Protein AF-A0A9N9WHM7-F1 (afdb_monomer_lite)

Organism: NCBI:txid40085

Sequence (102 aa):
MEDGVTCASTSPVKASLLFTNRYYIRRVGLDGGATEVLAHNMSNAVALDMDYARGCLYWSDVTRLASTIRRACRLPPAPAPVSATAPLTPAPYQVSEYKLLI

Foldseek 3Di:
DPPPDDDDDPDLFFDWDWDDPQFFIWIGGPVRDDIDTQDGGANGWDDKDDPLVQQKIWTWRDDPVDIFIFMFHPTDGRDGDDPDDDDDDDDDGDGDGDGPDD

Secondary structure (DSSP, 8-state):
--S---PPP--SSPPEEEEEEEEEEEEEETT--PPEEEEEEEEEEEEEEEETTTTEEEEEEE-SS-EEEEEEE-PPPPPPP--S------PPP--B------

Radius of gyration: 16.35 Å; chains: 1; bounding box: 33×45×44 Å

InterPro domains:
  IPR011042 Six-bladed beta-propeller, TolB-like [G3DSA:2.120.10.30] (14-82)
  IPR051221 Low-density lipoprotein receptor-related [PTHR22722] (1-73)

pLDDT: mean 79.45, std 19.05, range [38.53, 97.19]

Structure (mmCIF, N/CA/C/O backbone):
data_AF-A0A9N9WHM7-F1
#
_entry.id   AF-A0A9N9WHM7-F1
#
loop_
_atom_site.group_PDB
_atom_site.id
_atom_site.type_symbol
_atom_site.label_atom_id
_atom_site.label_alt_id
_atom_site.label_comp_id
_atom_site.label_asym_id
_atom_site.label_entity_id
_atom_site.label_seq_id
_atom_site.pdbx_PDB_ins_code
_atom_site.Cartn_x
_atom_site.Cartn_y
_atom_site.Cartn_z
_atom_site.occupancy
_atom_site.B_iso_or_equiv
_atom_site.auth_seq_id
_atom_site.auth_comp_id
_atom_site.auth_asym_id
_atom_site.auth_atom_id
_atom_site.pdbx_PDB_model_num
ATOM 1 N N . MET A 1 1 ? -11.793 24.532 11.369 1.00 46.66 1 MET A N 1
ATOM 2 C CA . MET A 1 1 ? -11.826 23.454 12.384 1.00 46.66 1 MET A CA 1
ATOM 3 C C . MET A 1 1 ? -11.357 24.131 13.658 1.00 46.66 1 MET A C 1
ATOM 5 O O . MET A 1 1 ? -10.159 24.304 13.814 1.00 46.66 1 MET A O 1
ATOM 9 N N . GLU A 1 2 ? -12.284 24.667 14.455 1.00 69.06 2 GLU A N 1
ATOM 10 C CA . GLU A 1 2 ? -11.988 25.670 15.505 1.00 69.06 2 GLU A CA 1
ATOM 11 C C . GLU A 1 2 ? -12.572 25.306 16.881 1.00 69.06 2 GLU A C 1
ATOM 13 O O . GLU A 1 2 ? -12.316 25.973 17.874 1.00 69.06 2 GLU A O 1
ATOM 18 N N . ASP A 1 3 ? -13.300 24.199 16.950 1.00 78.62 3 ASP A N 1
ATOM 19 C CA . ASP A 1 3 ? -14.144 23.779 18.064 1.00 78.62 3 ASP A CA 1
ATOM 20 C C . ASP A 1 3 ? -13.600 22.521 18.778 1.00 78.62 3 ASP A C 1
ATOM 22 O O . ASP A 1 3 ? -14.189 22.031 19.737 1.00 78.62 3 ASP A O 1
ATOM 26 N N . GLY A 1 4 ? -12.431 22.013 18.360 1.00 77.12 4 GLY A N 1
ATOM 27 C CA . GLY A 1 4 ? -11.659 20.989 19.087 1.00 77.12 4 GLY A CA 1
ATOM 28 C C . GLY A 1 4 ? -12.280 19.586 19.148 1.00 77.12 4 GLY A C 1
ATOM 29 O O . GLY A 1 4 ? -11.682 18.680 19.727 1.00 77.12 4 GLY A O 1
ATOM 30 N N . VAL A 1 5 ? -13.448 19.375 18.542 1.00 81.56 5 VAL A N 1
ATOM 31 C CA . VAL A 1 5 ? -14.116 18.071 18.488 1.00 81.56 5 VAL A CA 1
ATOM 32 C C . VAL A 1 5 ? -13.490 17.204 17.394 1.00 81.56 5 VAL A C 1
ATOM 34 O O . VAL A 1 5 ? -13.399 17.609 16.234 1.00 81.56 5 VAL A O 1
ATOM 37 N N . THR A 1 6 ? -13.084 15.985 17.753 1.00 80.06 6 THR A N 1
ATOM 38 C CA . THR A 1 6 ? -12.625 14.962 16.806 1.00 80.06 6 THR A CA 1
ATOM 39 C C . THR A 1 6 ? -13.562 13.755 16.836 1.00 80.06 6 THR A C 1
ATOM 41 O O . THR A 1 6 ? -13.903 13.230 17.894 1.00 80.06 6 THR A O 1
ATOM 44 N N . CYS A 1 7 ? -14.004 13.307 15.660 1.00 84.12 7 CYS A N 1
ATOM 45 C CA . CYS A 1 7 ? -14.776 12.073 15.523 1.00 84.12 7 CYS A CA 1
ATOM 46 C C . CYS A 1 7 ? -13.826 10.875 15.425 1.00 84.12 7 CYS A C 1
ATOM 48 O O . CYS A 1 7 ? -12.895 10.883 14.618 1.00 84.12 7 CYS A O 1
ATOM 50 N N . ALA A 1 8 ? -14.091 9.826 16.203 1.00 82.81 8 ALA A N 1
ATOM 51 C CA . ALA A 1 8 ? -13.386 8.552 16.103 1.00 82.81 8 ALA A CA 1
ATOM 52 C C . ALA A 1 8 ? -14.209 7.535 15.299 1.00 82.81 8 ALA A C 1
ATOM 54 O O . ALA A 1 8 ? -15.438 7.516 15.366 1.00 82.81 8 ALA A O 1
ATOM 55 N N . SER A 1 9 ? -13.528 6.668 14.547 1.00 82.81 9 SER A N 1
ATOM 56 C CA . SER A 1 9 ? -14.181 5.555 13.849 1.00 82.81 9 SER A CA 1
ATOM 57 C C . SER A 1 9 ? -14.750 4.545 14.849 1.00 82.81 9 SER A C 1
ATOM 59 O O . SER A 1 9 ? -14.070 4.166 15.801 1.00 82.81 9 SER A O 1
ATOM 61 N N . THR A 1 10 ? -15.973 4.071 14.603 1.00 86.25 10 THR A N 1
ATOM 62 C CA . THR A 1 10 ? -16.619 2.986 15.365 1.00 86.25 10 THR A CA 1
ATOM 63 C C . THR A 1 10 ? -16.251 1.594 14.851 1.00 86.25 10 THR A C 1
ATOM 65 O O . THR A 1 10 ? -16.684 0.591 15.418 1.00 86.25 10 THR A O 1
ATOM 68 N N . SER A 1 11 ? -15.464 1.510 13.771 1.00 82.69 11 SER A N 1
ATOM 69 C CA . SER A 1 11 ? -15.034 0.234 13.203 1.00 82.69 11 SER A CA 1
ATOM 70 C C . SER A 1 11 ? -14.193 -0.551 14.214 1.00 82.69 11 SER A C 1
ATOM 72 O O . SER A 1 11 ? -13.285 0.020 14.826 1.00 82.69 11 SER A O 1
ATOM 74 N N . PRO A 1 12 ? -14.413 -1.872 14.355 1.00 80.25 12 PRO A N 1
ATOM 75 C CA . PRO A 1 12 ? -13.533 -2.708 15.158 1.00 80.25 12 PRO A CA 1
ATOM 76 C C . PRO A 1 12 ? -12.134 -2.813 14.538 1.00 80.25 12 PRO A C 1
ATOM 78 O O . PRO A 1 12 ? -11.199 -3.194 15.225 1.00 80.25 12 PRO A O 1
ATOM 81 N N . VAL A 1 13 ? -11.945 -2.479 13.260 1.00 82.94 13 VAL A N 1
ATOM 82 C CA . VAL A 1 13 ? -10.632 -2.542 12.609 1.00 82.94 13 VAL A CA 1
ATOM 83 C C . VAL A 1 13 ? -9.786 -1.336 13.011 1.00 82.94 13 VAL A C 1
ATOM 85 O O . VAL A 1 13 ? -10.192 -0.189 12.821 1.00 82.94 13 VAL A O 1
ATOM 88 N N . LYS A 1 14 ? -8.569 -1.584 13.511 1.00 83.50 14 LYS A N 1
ATOM 89 C CA . LYS A 1 14 ? -7.615 -0.513 13.813 1.00 83.50 14 LYS A CA 1
ATOM 90 C C . LYS A 1 14 ? -7.061 0.095 12.527 1.00 83.50 14 LYS A C 1
ATOM 92 O O . LYS A 1 14 ? -6.595 -0.612 11.634 1.00 83.50 14 LYS A O 1
ATOM 97 N N . ALA A 1 15 ? -7.086 1.424 12.461 1.00 87.62 15 ALA A N 1
ATOM 98 C CA . ALA A 1 15 ? -6.399 2.158 11.410 1.00 87.62 15 ALA A CA 1
ATOM 99 C C . ALA A 1 15 ? -4.887 1.898 11.494 1.00 87.62 15 ALA A C 1
ATOM 101 O O . ALA A 1 15 ? -4.316 1.763 12.579 1.00 87.62 15 ALA A O 1
ATOM 102 N N . SER A 1 16 ? -4.247 1.817 10.332 1.00 90.69 16 SER A N 1
ATOM 103 C CA . SER A 1 16 ? -2.811 1.586 10.208 1.00 90.69 16 SER A CA 1
ATOM 104 C C . SER A 1 16 ? -2.256 2.411 9.056 1.00 90.69 16 SER A C 1
ATOM 106 O O . SER A 1 16 ? -2.978 2.723 8.108 1.00 90.69 16 SER A O 1
ATOM 108 N N . LEU A 1 17 ? -0.981 2.769 9.150 1.00 92.88 17 LEU A N 1
ATOM 109 C CA . LEU A 1 17 ? -0.260 3.465 8.099 1.00 92.88 17 LEU A CA 1
ATOM 110 C C . LEU A 1 17 ? 0.497 2.444 7.251 1.00 92.88 17 LEU A C 1
ATOM 112 O O . LEU A 1 17 ? 1.272 1.637 7.772 1.00 92.88 17 LEU A O 1
ATOM 116 N N . LEU A 1 18 ? 0.278 2.503 5.940 1.00 94.31 18 LEU A N 1
ATOM 117 C CA . LEU A 1 18 ? 1.052 1.768 4.949 1.00 94.31 18 LEU A CA 1
ATOM 118 C C . LEU A 1 18 ? 2.073 2.706 4.325 1.00 94.31 18 LEU A C 1
ATOM 120 O O . LEU A 1 18 ? 1.728 3.815 3.922 1.00 94.31 18 LEU A O 1
ATOM 124 N N . PHE A 1 19 ? 3.321 2.264 4.229 1.00 95.25 19 PHE A N 1
ATOM 125 C CA . PHE A 1 19 ? 4.372 3.076 3.632 1.00 95.25 19 PHE A CA 1
ATOM 126 C C . PHE A 1 19 ? 5.415 2.229 2.908 1.00 95.25 19 PHE A C 1
ATOM 128 O O . PHE A 1 19 ? 5.720 1.096 3.292 1.00 95.25 19 PHE A O 1
ATOM 135 N N . THR A 1 20 ? 5.984 2.807 1.855 1.00 96.56 20 THR A N 1
ATOM 136 C CA . THR A 1 20 ? 7.161 2.284 1.161 1.00 96.56 20 THR A CA 1
ATOM 137 C C . THR A 1 20 ? 8.437 2.750 1.860 1.00 96.56 20 THR A C 1
ATOM 139 O O . THR A 1 20 ? 8.566 3.918 2.216 1.00 96.56 20 THR A O 1
ATOM 142 N N . ASN A 1 21 ? 9.427 1.871 1.975 1.00 93.88 21 ASN A N 1
ATOM 143 C CA . ASN A 1 21 ? 10.806 2.216 2.317 1.00 93.88 21 ASN A CA 1
ATOM 144 C C . ASN A 1 21 ? 11.747 1.643 1.252 1.00 93.88 21 ASN A C 1
ATOM 146 O O . ASN A 1 21 ? 12.505 0.713 1.533 1.00 93.88 21 ASN A O 1
ATOM 150 N N . ARG A 1 22 ? 11.617 2.155 0.017 1.00 94.69 22 ARG A N 1
ATOM 151 C CA . ARG A 1 22 ? 12.355 1.788 -1.207 1.00 94.69 22 ARG A CA 1
ATOM 152 C C . ARG A 1 22 ? 12.287 0.306 -1.603 1.00 94.69 22 ARG A C 1
ATOM 154 O O . ARG A 1 22 ? 11.763 -0.020 -2.659 1.00 94.69 22 ARG A O 1
ATOM 161 N N . TYR A 1 23 ? 12.796 -0.580 -0.761 1.00 96.00 23 TYR A N 1
ATOM 162 C CA . TYR A 1 23 ? 12.878 -2.026 -0.966 1.00 96.00 23 TYR A CA 1
ATOM 163 C C . TYR A 1 23 ? 11.738 -2.800 -0.287 1.00 96.00 23 TYR A C 1
ATOM 165 O O . TYR A 1 23 ? 11.533 -3.976 -0.587 1.00 96.00 23 TYR A O 1
ATOM 173 N N . TYR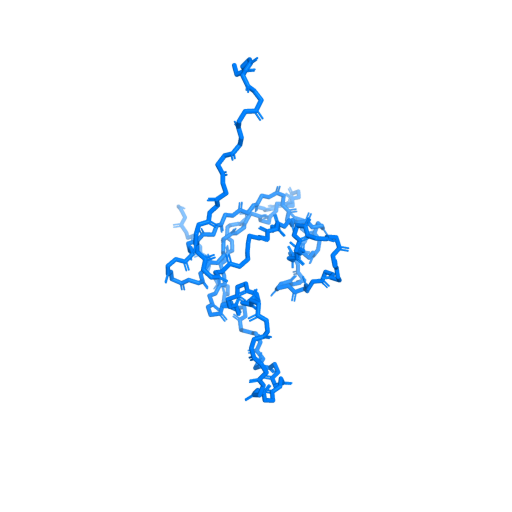 A 1 24 ? 10.998 -2.150 0.620 1.00 95.50 24 TYR A N 1
ATOM 174 C CA . TYR A 1 24 ? 9.948 -2.765 1.438 1.00 95.50 24 TYR A CA 1
ATOM 175 C C . TYR A 1 24 ? 8.653 -1.958 1.416 1.00 95.50 24 TYR A C 1
ATOM 177 O O . TYR A 1 24 ? 8.687 -0.734 1.307 1.00 95.50 24 TYR A O 1
ATOM 185 N N . ILE A 1 25 ? 7.524 -2.639 1.601 1.00 95.44 25 ILE A N 1
ATOM 186 C CA . ILE A 1 25 ? 6.254 -2.030 1.995 1.00 95.44 25 ILE A CA 1
ATOM 187 C C . ILE A 1 25 ? 5.918 -2.548 3.381 1.00 95.44 25 ILE A C 1
ATOM 189 O O . ILE A 1 25 ? 5.939 -3.757 3.630 1.00 95.44 25 ILE A O 1
ATOM 193 N N . ARG A 1 26 ? 5.642 -1.618 4.289 1.00 93.88 26 ARG A N 1
ATOM 194 C CA . ARG A 1 26 ? 5.425 -1.894 5.703 1.00 93.88 26 ARG A CA 1
ATOM 195 C C . ARG A 1 26 ? 4.094 -1.334 6.162 1.00 93.88 26 ARG A C 1
ATOM 197 O O . ARG A 1 26 ? 3.582 -0.370 5.595 1.00 93.88 26 ARG A O 1
ATOM 204 N N . ARG A 1 27 ? 3.577 -1.945 7.220 1.00 92.31 27 ARG A N 1
ATOM 205 C CA . ARG A 1 27 ? 2.401 -1.515 7.961 1.00 92.31 27 ARG A CA 1
ATOM 206 C C . ARG A 1 27 ? 2.791 -1.175 9.389 1.00 92.31 27 ARG A C 1
ATOM 208 O O . ARG A 1 27 ? 3.566 -1.905 10.000 1.00 92.31 27 ARG A O 1
ATOM 215 N N . VAL A 1 28 ? 2.242 -0.096 9.929 1.00 92.50 28 VAL A N 1
ATOM 216 C CA . VAL A 1 28 ? 2.401 0.278 11.339 1.00 92.50 28 VAL A CA 1
ATOM 217 C C . VAL A 1 28 ? 1.063 0.711 11.925 1.00 92.50 28 VAL A C 1
ATOM 219 O O . VAL A 1 28 ? 0.268 1.364 11.247 1.00 92.50 28 VAL A O 1
ATOM 222 N N . GLY A 1 29 ? 0.788 0.314 13.166 1.00 89.94 29 GLY A N 1
ATOM 223 C CA . GLY A 1 29 ? -0.368 0.808 13.911 1.00 89.94 29 GLY A CA 1
ATOM 224 C C . GLY A 1 29 ? -0.211 2.289 14.262 1.00 89.94 29 GLY A C 1
ATOM 225 O O . GLY A 1 29 ? 0.901 2.793 14.405 1.00 89.94 29 GLY A O 1
ATOM 226 N N . LEU A 1 30 ? -1.325 3.008 14.406 1.00 88.69 30 LEU A N 1
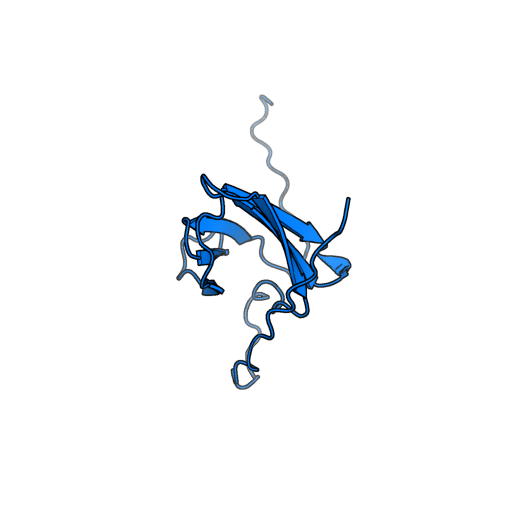ATOM 227 C CA . LEU A 1 30 ? -1.290 4.419 14.830 1.00 88.69 30 LEU A CA 1
ATOM 228 C C . LEU A 1 30 ? -0.952 4.599 16.322 1.00 88.69 30 LEU A C 1
ATOM 230 O O . LEU A 1 30 ? -0.773 5.719 16.783 1.00 88.69 30 LEU A O 1
ATOM 234 N N . ASP A 1 31 ? -0.857 3.500 17.066 1.00 84.75 31 ASP A N 1
ATOM 235 C CA . ASP A 1 31 ? -0.420 3.428 18.461 1.00 84.75 31 ASP A CA 1
ATOM 236 C C . ASP A 1 31 ? 1.112 3.432 18.621 1.00 84.75 31 ASP A C 1
ATOM 238 O O . ASP A 1 31 ? 1.612 3.387 19.742 1.00 84.75 31 ASP A O 1
ATOM 242 N N . GLY A 1 32 ? 1.865 3.490 17.515 1.00 75.81 32 GLY A N 1
ATOM 243 C CA . GLY A 1 32 ? 3.329 3.473 17.536 1.00 75.81 32 GLY A CA 1
ATOM 244 C C . GLY A 1 32 ? 3.926 2.085 17.786 1.00 75.81 32 GLY A C 1
ATOM 245 O O . GLY A 1 32 ? 5.101 1.981 18.137 1.00 75.81 32 GLY A O 1
ATOM 246 N N . GLY A 1 33 ? 3.129 1.023 17.619 1.00 77.75 33 GLY A N 1
ATOM 247 C CA . GLY A 1 33 ? 3.565 -0.360 17.783 1.00 77.75 33 GLY A CA 1
ATOM 248 C C . GLY A 1 33 ? 4.573 -0.845 16.731 1.00 77.75 33 GLY A C 1
ATOM 249 O O . GLY A 1 33 ? 5.011 -0.119 15.835 1.00 77.75 33 GLY A O 1
ATOM 250 N N . ALA A 1 34 ? 4.944 -2.125 16.836 1.00 80.50 34 ALA A N 1
ATOM 251 C CA . ALA A 1 34 ? 5.888 -2.755 15.918 1.00 80.50 34 ALA A CA 1
ATOM 252 C C . ALA A 1 34 ? 5.389 -2.711 14.463 1.00 80.50 34 ALA A C 1
ATOM 254 O O . ALA A 1 34 ? 4.205 -2.885 14.176 1.00 80.50 34 ALA A O 1
ATOM 255 N N . THR A 1 35 ? 6.321 -2.501 13.532 1.00 86.12 35 THR A N 1
ATOM 256 C CA . THR A 1 35 ? 6.005 -2.472 12.099 1.00 86.12 35 THR A CA 1
ATOM 257 C C . THR A 1 35 ? 6.048 -3.874 11.496 1.00 86.12 35 THR A C 1
ATOM 259 O O . THR A 1 35 ? 6.986 -4.637 11.722 1.00 86.12 35 THR A O 1
ATOM 262 N N . GLU A 1 36 ? 5.062 -4.188 10.670 1.00 89.81 36 GLU A N 1
ATOM 263 C CA . GLU A 1 36 ? 4.954 -5.433 9.918 1.00 89.81 36 GLU A CA 1
ATOM 264 C C . GLU A 1 36 ? 5.450 -5.224 8.482 1.00 89.81 36 GLU A C 1
ATOM 266 O O . GLU A 1 36 ? 5.198 -4.181 7.875 1.00 89.81 36 GLU A O 1
ATOM 271 N N . VAL A 1 37 ? 6.160 -6.202 7.919 1.00 91.12 37 VAL A N 1
ATOM 272 C CA . VAL A 1 37 ? 6.589 -6.178 6.513 1.00 91.12 37 VAL A CA 1
ATOM 273 C C . VAL A 1 37 ? 5.546 -6.912 5.676 1.00 91.12 37 VAL A C 1
ATOM 275 O O . VAL A 1 37 ? 5.356 -8.110 5.848 1.00 91.12 37 VAL A O 1
ATOM 278 N N . LEU A 1 38 ? 4.892 -6.197 4.760 1.00 91.94 38 LEU A N 1
ATOM 279 C CA . LEU A 1 38 ? 3.863 -6.759 3.881 1.00 91.94 38 LEU A CA 1
ATOM 280 C C . LEU A 1 38 ? 4.437 -7.251 2.552 1.00 91.94 38 LEU A C 1
ATOM 282 O O . LEU A 1 38 ? 3.998 -8.264 2.022 1.00 91.94 38 LEU A O 1
ATOM 286 N N . ALA A 1 39 ? 5.415 -6.532 2.002 1.00 91.81 39 ALA A N 1
ATOM 287 C CA . ALA A 1 39 ? 6.099 -6.896 0.767 1.00 91.81 39 ALA A CA 1
ATOM 288 C C . ALA A 1 39 ? 7.562 -6.443 0.809 1.00 91.81 39 ALA A C 1
ATOM 290 O O . ALA A 1 39 ? 7.916 -5.500 1.522 1.00 91.81 39 ALA A O 1
ATOM 291 N N . HIS A 1 40 ? 8.407 -7.115 0.036 1.00 93.31 40 HIS A N 1
ATOM 292 C CA . HIS A 1 40 ? 9.842 -6.859 -0.047 1.00 93.31 40 HIS A CA 1
ATOM 293 C C . HIS A 1 40 ? 10.356 -7.125 -1.467 1.00 93.31 40 HIS A C 1
ATOM 295 O O . HIS A 1 40 ? 9.608 -7.605 -2.319 1.00 93.31 40 HIS A O 1
ATOM 301 N N . ASN A 1 41 ? 11.647 -6.858 -1.685 1.00 92.81 41 ASN A N 1
ATOM 302 C CA . ASN A 1 41 ? 12.353 -7.091 -2.948 1.00 92.81 41 ASN A CA 1
ATOM 303 C C . ASN A 1 41 ? 11.901 -6.182 -4.107 1.00 92.81 41 ASN A C 1
ATOM 305 O O . ASN A 1 41 ? 11.894 -6.581 -5.269 1.00 92.81 41 ASN A O 1
ATOM 309 N N . MET A 1 42 ? 11.517 -4.948 -3.7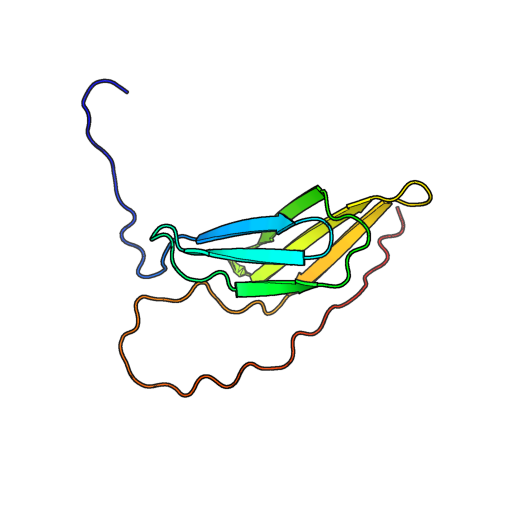89 1.00 94.56 42 MET A N 1
ATOM 310 C CA . MET A 1 42 ? 11.320 -3.902 -4.795 1.00 94.56 42 MET A CA 1
ATOM 311 C C . MET A 1 42 ? 12.654 -3.249 -5.131 1.00 94.56 42 MET A C 1
ATOM 313 O O . MET A 1 42 ? 13.523 -3.171 -4.269 1.00 94.56 42 MET A O 1
ATOM 317 N N . SER A 1 43 ? 12.819 -2.739 -6.349 1.00 95.56 43 SER A N 1
ATOM 318 C CA . SER A 1 43 ? 14.051 -2.026 -6.718 1.00 95.56 43 SER A CA 1
ATOM 319 C C . SER A 1 43 ? 14.059 -0.608 -6.144 1.00 95.56 43 SER A C 1
ATOM 321 O O . SER A 1 43 ? 15.051 -0.151 -5.564 1.00 95.56 43 SER A O 1
ATOM 323 N N . ASN A 1 44 ? 12.944 0.099 -6.315 1.00 96.31 44 ASN A N 1
ATOM 324 C CA . ASN A 1 44 ? 12.711 1.435 -5.795 1.00 96.31 44 ASN A CA 1
ATOM 325 C C . ASN A 1 44 ? 11.208 1.767 -5.818 1.00 96.31 44 ASN A C 1
ATOM 327 O O . ASN A 1 44 ? 10.709 2.432 -6.728 1.00 96.31 44 ASN A O 1
ATOM 331 N N . ALA A 1 45 ? 10.490 1.292 -4.800 1.00 96.81 45 ALA A N 1
ATOM 332 C CA . ALA A 1 45 ? 9.086 1.611 -4.594 1.00 96.81 45 ALA A CA 1
ATOM 333 C C . ALA A 1 45 ? 8.913 3.049 -4.084 1.00 96.81 45 ALA A C 1
ATOM 335 O O . ALA A 1 45 ? 9.504 3.410 -3.061 1.00 96.81 45 ALA A O 1
ATOM 336 N N . VAL A 1 46 ? 8.098 3.846 -4.782 1.00 96.44 46 VAL A N 1
ATOM 337 C CA . VAL A 1 46 ? 7.932 5.290 -4.501 1.00 96.44 46 VAL A CA 1
ATOM 338 C C . VAL A 1 46 ? 6.495 5.713 -4.193 1.00 96.44 46 VAL A C 1
ATOM 340 O O . VAL A 1 46 ? 6.298 6.737 -3.548 1.00 96.44 46 VAL A O 1
ATOM 343 N N . ALA A 1 47 ? 5.495 4.943 -4.626 1.00 96.31 47 ALA A N 1
ATOM 344 C CA . ALA A 1 47 ? 4.089 5.180 -4.308 1.00 96.31 47 ALA A CA 1
ATOM 345 C C . ALA A 1 47 ? 3.345 3.851 -4.132 1.00 96.31 47 ALA A C 1
ATOM 347 O O . ALA A 1 47 ? 3.721 2.844 -4.740 1.00 96.31 47 ALA A O 1
ATOM 348 N N . LEU A 1 48 ? 2.287 3.854 -3.318 1.00 97.00 48 LEU A N 1
ATOM 349 C CA . LEU A 1 48 ? 1.394 2.713 -3.115 1.00 97.00 48 LEU A CA 1
ATOM 350 C C . LEU A 1 48 ? -0.062 3.159 -2.948 1.00 97.00 48 LEU A C 1
ATOM 352 O O . LEU A 1 48 ? -0.311 4.296 -2.554 1.00 97.00 48 LEU A O 1
ATOM 356 N N . ASP A 1 49 ? -0.996 2.251 -3.223 1.00 96.62 49 ASP A N 1
ATOM 357 C CA . ASP A 1 49 ? -2.422 2.386 -2.905 1.00 96.62 49 ASP A CA 1
ATOM 358 C C . ASP A 1 49 ? -3.045 1.005 -2.618 1.00 96.62 49 ASP A C 1
ATOM 360 O O . ASP A 1 49 ? -2.510 -0.030 -3.038 1.00 96.62 49 ASP A O 1
ATOM 364 N N . MET A 1 50 ? -4.160 0.965 -1.885 1.00 92.44 50 MET A N 1
ATOM 365 C CA . MET A 1 50 ? -4.794 -0.268 -1.419 1.00 92.44 50 MET A CA 1
ATOM 366 C C . MET A 1 50 ? -6.296 -0.319 -1.714 1.00 92.44 50 MET A C 1
ATOM 368 O O . MET A 1 50 ? -7.084 0.492 -1.240 1.00 92.44 50 MET A O 1
ATOM 372 N N . ASP A 1 51 ? -6.712 -1.394 -2.380 1.00 93.56 51 ASP A N 1
ATOM 373 C CA . ASP A 1 51 ? -8.103 -1.840 -2.412 1.00 93.56 51 ASP A CA 1
ATOM 374 C C . ASP A 1 51 ? -8.373 -2.654 -1.137 1.00 93.56 51 ASP A C 1
ATOM 376 O O . ASP A 1 51 ? -8.058 -3.848 -1.057 1.00 93.56 51 ASP A O 1
ATOM 380 N N . TYR A 1 52 ? -8.902 -1.981 -0.109 1.00 86.56 52 TYR A N 1
ATOM 381 C CA . TYR A 1 52 ? -9.148 -2.577 1.207 1.00 86.56 52 TYR A CA 1
ATOM 382 C C . TYR A 1 52 ?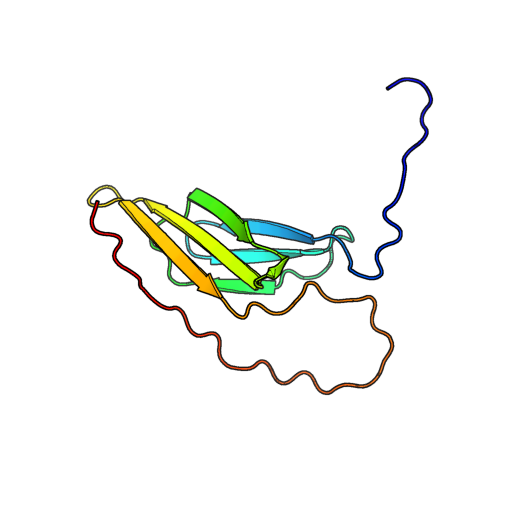 -10.169 -3.721 1.148 1.00 86.56 52 TYR A C 1
ATOM 384 O O . TYR A 1 52 ? -9.940 -4.776 1.736 1.00 86.56 52 TYR A O 1
ATOM 392 N N . ALA A 1 53 ? -11.256 -3.548 0.389 1.00 86.94 53 ALA A N 1
ATOM 393 C CA . ALA A 1 53 ? -12.315 -4.548 0.265 1.00 86.94 53 ALA A CA 1
ATOM 394 C C . ALA A 1 53 ? -11.812 -5.850 -0.375 1.00 86.94 53 ALA A C 1
ATOM 396 O O . ALA A 1 53 ? -12.237 -6.937 0.016 1.00 86.94 53 ALA A O 1
ATOM 397 N N . ARG A 1 54 ? -10.887 -5.755 -1.339 1.00 88.44 54 ARG A N 1
ATOM 398 C CA . ARG A 1 54 ? -10.280 -6.929 -1.989 1.00 88.44 54 ARG A CA 1
ATOM 399 C C . ARG A 1 54 ? -8.969 -7.388 -1.348 1.00 88.44 54 ARG A C 1
ATOM 401 O O . ARG A 1 54 ? -8.409 -8.395 -1.783 1.00 88.44 54 ARG A O 1
ATOM 408 N N . GLY A 1 55 ? -8.460 -6.662 -0.352 1.00 89.62 55 GLY A N 1
ATOM 409 C CA . GLY A 1 55 ? -7.176 -6.949 0.289 1.00 89.62 55 GLY A CA 1
ATOM 410 C C . GLY A 1 55 ? -6.008 -6.943 -0.701 1.00 89.62 55 GLY A C 1
ATOM 411 O O . GLY A 1 55 ? -5.155 -7.835 -0.648 1.00 89.62 55 GLY A O 1
ATOM 412 N N . CYS A 1 56 ? -6.003 -5.986 -1.635 1.00 93.50 56 CYS A N 1
ATOM 413 C CA . CYS A 1 56 ? -5.000 -5.866 -2.693 1.00 93.50 56 CYS A CA 1
ATOM 414 C C . CYS A 1 56 ? -4.228 -4.554 -2.591 1.00 93.50 56 CYS A C 1
ATOM 416 O O . CYS A 1 56 ? -4.820 -3.485 -2.505 1.00 93.50 56 CYS A O 1
ATOM 418 N N . LEU A 1 57 ? -2.909 -4.646 -2.680 1.00 94.94 57 LEU A N 1
ATOM 419 C CA . LEU A 1 57 ? -1.976 -3.532 -2.679 1.00 94.94 57 LEU A CA 1
ATOM 420 C C . LEU A 1 57 ? -1.344 -3.388 -4.055 1.00 94.94 57 LEU A C 1
ATOM 422 O O . LEU A 1 57 ? -0.943 -4.377 -4.675 1.00 94.94 57 LEU A O 1
ATOM 426 N N . TYR A 1 58 ? -1.231 -2.147 -4.496 1.00 96.25 58 TYR A N 1
ATOM 427 C CA . TYR A 1 58 ? -0.623 -1.751 -5.753 1.00 96.25 58 TYR A CA 1
ATOM 428 C C . TYR A 1 58 ? 0.508 -0.783 -5.444 1.00 96.25 58 TYR A C 1
ATOM 430 O O . TYR A 1 58 ? 0.378 0.048 -4.547 1.00 96.25 58 TYR A O 1
ATOM 438 N N . TRP A 1 59 ? 1.621 -0.887 -6.160 1.00 97.19 59 TRP A N 1
ATOM 439 C CA . TRP A 1 59 ? 2.737 0.037 -5.980 1.00 97.19 59 TRP A CA 1
ATOM 440 C C . TRP A 1 59 ? 3.481 0.284 -7.283 1.00 97.19 59 TRP A C 1
ATOM 442 O O . TRP A 1 59 ? 3.510 -0.572 -8.168 1.00 97.19 59 TRP A O 1
ATOM 452 N N . SER A 1 60 ? 4.103 1.455 -7.388 1.00 96.94 60 SER A N 1
ATOM 453 C CA . SER A 1 60 ? 5.023 1.773 -8.475 1.00 96.94 60 SER A CA 1
ATOM 454 C C . SER A 1 60 ? 6.449 1.413 -8.074 1.00 96.94 60 SER A C 1
ATOM 456 O O . SER A 1 60 ? 6.914 1.800 -7.004 1.00 96.94 60 SER A O 1
ATOM 458 N N . ASP A 1 61 ? 7.145 0.675 -8.933 1.00 96.19 61 ASP A N 1
ATOM 459 C CA . ASP A 1 61 ? 8.572 0.375 -8.815 1.00 96.19 61 ASP A CA 1
ATOM 460 C C . ASP A 1 61 ? 9.311 1.065 -9.969 1.00 96.19 61 ASP A C 1
ATOM 462 O O . ASP A 1 61 ? 9.100 0.729 -11.140 1.00 96.19 61 ASP A O 1
ATOM 466 N N . VAL A 1 62 ? 10.108 2.085 -9.637 1.00 95.44 62 VAL A N 1
ATOM 467 C CA . VAL A 1 62 ? 10.662 3.055 -10.593 1.00 95.44 62 VAL A CA 1
ATOM 468 C C . VAL A 1 62 ? 12.179 3.049 -10.534 1.00 95.44 62 VAL A C 1
ATOM 470 O O . VAL A 1 62 ? 12.789 3.516 -9.575 1.00 95.44 62 VAL A O 1
ATOM 473 N N . THR A 1 63 ? 12.815 2.593 -11.602 1.00 93.88 63 THR A N 1
ATOM 474 C CA . THR A 1 63 ? 14.273 2.608 -11.758 1.00 93.88 63 THR A CA 1
ATOM 475 C C . THR A 1 63 ? 14.682 3.575 -12.866 1.00 93.88 63 THR A C 1
ATOM 477 O O . THR A 1 63 ? 13.842 4.127 -13.572 1.00 93.88 63 THR A O 1
ATOM 480 N N . ARG A 1 64 ? 15.992 3.759 -13.070 1.00 94.75 64 ARG A N 1
ATOM 481 C CA . ARG A 1 64 ? 16.495 4.539 -14.214 1.00 94.75 64 ARG A CA 1
ATOM 482 C C . ARG A 1 64 ? 16.202 3.889 -15.571 1.00 94.75 64 ARG A C 1
ATOM 484 O O . ARG A 1 64 ? 16.224 4.586 -16.574 1.00 94.75 64 ARG A O 1
ATOM 491 N N . LEU A 1 65 ? 15.989 2.572 -15.600 1.00 94.69 65 LEU A N 1
ATOM 492 C CA . LEU A 1 65 ? 15.852 1.796 -16.836 1.00 94.69 65 LEU A CA 1
ATOM 493 C C . LEU A 1 65 ? 14.390 1.495 -17.182 1.00 94.69 65 LEU A C 1
ATOM 495 O O . LEU A 1 65 ? 14.047 1.394 -18.354 1.00 94.69 65 LEU A O 1
ATOM 499 N N . ALA A 1 66 ? 13.537 1.330 -16.171 1.00 92.81 66 ALA A N 1
ATOM 500 C CA . ALA A 1 66 ? 12.134 0.980 -16.348 1.00 92.81 66 ALA A CA 1
ATOM 501 C C . ALA A 1 66 ? 11.288 1.409 -15.145 1.00 92.81 66 ALA A C 1
ATOM 503 O O . ALA A 1 66 ? 11.780 1.474 -14.014 1.00 92.81 66 ALA A O 1
ATOM 504 N N . SER A 1 67 ? 9.999 1.628 -15.401 1.00 93.56 67 SER A N 1
ATOM 505 C CA . SER A 1 67 ? 8.967 1.830 -14.382 1.00 93.56 67 SER A CA 1
ATOM 506 C C . SER A 1 67 ? 7.876 0.780 -14.551 1.00 93.56 67 SER A C 1
ATOM 508 O O . SER A 1 67 ? 7.455 0.507 -15.673 1.00 93.56 67 SER A O 1
ATOM 510 N N . THR A 1 68 ? 7.420 0.186 -13.451 1.00 95.25 68 THR A N 1
ATOM 511 C CA . THR A 1 68 ? 6.356 -0.829 -13.461 1.00 95.25 68 THR A CA 1
ATOM 512 C C . THR A 1 68 ? 5.358 -0.581 -12.338 1.00 95.25 68 THR A C 1
ATOM 514 O O . THR A 1 68 ? 5.741 -0.123 -11.264 1.00 95.25 68 THR A O 1
ATOM 517 N N . ILE A 1 69 ? 4.083 -0.898 -12.572 1.00 95.62 69 ILE A N 1
ATOM 518 C CA . ILE A 1 69 ? 3.084 -1.010 -11.505 1.00 95.62 69 ILE A CA 1
ATOM 519 C C . ILE A 1 69 ? 2.976 -2.487 -11.145 1.00 95.62 69 ILE A C 1
ATOM 521 O O . I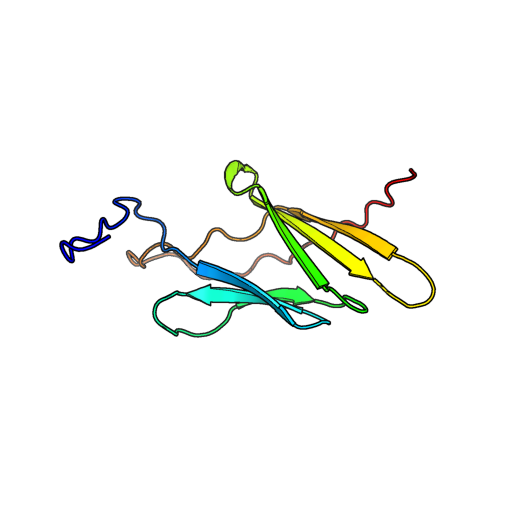LE A 1 69 ? 2.704 -3.327 -12.002 1.00 95.62 69 ILE A O 1
ATOM 525 N N . ARG A 1 70 ? 3.208 -2.802 -9.877 1.00 94.06 70 ARG A N 1
ATOM 526 C CA . ARG A 1 70 ? 3.135 -4.149 -9.315 1.00 94.06 70 ARG A CA 1
ATOM 527 C C . ARG A 1 70 ? 1.911 -4.265 -8.411 1.00 94.06 70 ARG A C 1
ATOM 529 O O . ARG A 1 70 ? 1.365 -3.261 -7.951 1.00 94.06 70 ARG A O 1
ATOM 536 N N . ARG A 1 71 ? 1.469 -5.499 -8.166 1.00 93.62 71 ARG A N 1
ATOM 537 C CA . ARG A 1 71 ? 0.287 -5.802 -7.356 1.00 93.62 71 ARG A CA 1
ATOM 538 C C . ARG A 1 71 ? 0.509 -7.057 -6.529 1.00 93.62 71 ARG A C 1
ATOM 540 O O . ARG A 1 71 ? 1.066 -8.035 -7.016 1.00 93.62 71 ARG A O 1
ATOM 547 N N . ALA A 1 72 ? -0.030 -7.064 -5.322 1.00 92.31 72 ALA A N 1
ATOM 548 C CA . ALA A 1 72 ? -0.159 -8.265 -4.520 1.00 92.31 72 ALA A CA 1
ATOM 549 C C . ALA A 1 72 ? -1.471 -8.240 -3.736 1.00 92.31 72 ALA A C 1
ATOM 551 O O . ALA A 1 72 ? -1.938 -7.189 -3.306 1.00 92.31 72 ALA A O 1
ATOM 552 N N . CYS A 1 73 ? -2.091 -9.403 -3.591 1.00 91.38 73 CYS A N 1
ATOM 553 C CA . CYS A 1 73 ? -3.389 -9.561 -2.942 1.00 91.38 73 CYS A CA 1
ATOM 554 C C . CYS A 1 73 ? -3.317 -10.619 -1.851 1.00 91.38 73 CYS A C 1
ATOM 556 O O . CYS A 1 73 ? -2.307 -11.308 -1.719 1.00 91.38 73 CYS A O 1
ATOM 558 N N . ARG A 1 74 ? -4.425 -10.779 -1.116 1.00 86.75 74 ARG A 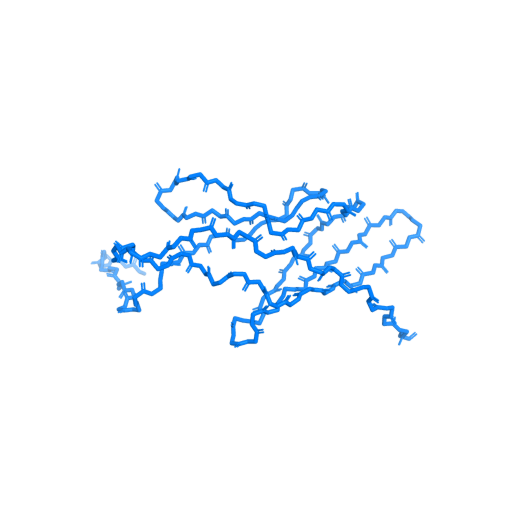N 1
ATOM 559 C CA . ARG A 1 74 ? -4.508 -11.651 0.067 1.00 86.75 74 ARG A CA 1
ATOM 560 C C . ARG A 1 74 ? -3.586 -11.161 1.184 1.00 86.75 74 ARG A C 1
ATOM 562 O O . ARG A 1 74 ? -2.999 -11.959 1.909 1.00 86.75 74 ARG A O 1
ATOM 569 N N . LEU A 1 75 ? -3.457 -9.838 1.302 1.00 83.81 75 LEU A N 1
ATOM 570 C CA . LEU A 1 75 ? -2.776 -9.238 2.438 1.00 83.81 75 LEU A CA 1
ATOM 571 C C . LEU A 1 75 ? -3.543 -9.541 3.728 1.00 83.81 75 LEU A C 1
ATOM 573 O O . LEU A 1 75 ? -4.779 -9.516 3.713 1.00 83.81 75 LEU A O 1
ATOM 577 N N . PRO A 1 76 ? -2.840 -9.793 4.844 1.00 77.06 76 PRO A N 1
ATOM 578 C CA . PRO A 1 76 ? -3.499 -9.936 6.128 1.00 77.06 76 PRO A CA 1
ATOM 579 C C . PRO A 1 76 ? -4.281 -8.650 6.434 1.00 77.06 76 PRO A C 1
ATOM 581 O O . PRO A 1 76 ? -3.758 -7.552 6.202 1.00 77.06 76 PRO A O 1
ATOM 584 N N . PRO A 1 77 ? -5.516 -8.740 6.957 1.00 74.75 77 PRO A N 1
ATOM 585 C CA . PRO A 1 77 ? -6.237 -7.555 7.405 1.00 74.75 77 PRO A CA 1
ATOM 586 C C . PRO A 1 77 ? -5.414 -6.818 8.469 1.00 74.75 77 PRO A C 1
ATOM 588 O O . PRO A 1 77 ? -4.549 -7.412 9.121 1.00 74.75 77 PRO A O 1
ATOM 591 N N . ALA A 1 78 ? -5.641 -5.509 8.618 1.00 72.31 78 ALA A N 1
ATOM 592 C CA . ALA A 1 78 ? -5.054 -4.778 9.738 1.00 72.31 78 ALA A CA 1
ATOM 593 C C . ALA A 1 78 ? -5.457 -5.490 11.039 1.00 72.31 78 ALA A C 1
ATOM 595 O O . ALA A 1 78 ? -6.610 -5.927 11.134 1.00 72.31 78 ALA A O 1
ATOM 596 N N . PRO A 1 79 ? -4.535 -5.659 12.002 1.00 66.12 79 PRO A N 1
ATOM 597 C CA . PRO A 1 79 ? -4.843 -6.374 13.229 1.00 66.12 79 PRO A CA 1
ATOM 598 C C . PRO A 1 79 ? -6.074 -5.741 13.888 1.00 66.12 79 PRO A C 1
ATOM 600 O O . PRO A 1 79 ? -6.084 -4.557 14.231 1.00 66.12 79 PRO A O 1
ATOM 603 N N . ALA A 1 80 ? -7.141 -6.529 14.022 1.00 58.78 80 ALA A N 1
ATOM 604 C CA . ALA A 1 80 ? -8.255 -6.181 14.891 1.00 58.78 80 ALA A CA 1
ATOM 605 C C . ALA A 1 80 ? -7.728 -6.098 16.340 1.00 58.78 80 ALA A C 1
ATOM 607 O O . ALA A 1 80 ? -6.741 -6.772 16.659 1.00 58.78 80 ALA A O 1
ATOM 608 N N . PRO A 1 81 ? -8.342 -5.298 17.234 1.00 52.66 81 PRO A N 1
ATOM 609 C CA . PRO A 1 81 ? -8.033 -5.368 18.649 1.00 52.66 81 PRO A CA 1
ATOM 610 C C . PRO A 1 81 ? -8.209 -6.821 19.072 1.00 52.66 81 PRO A C 1
ATOM 612 O O . PRO A 1 81 ? -9.246 -7.439 18.832 1.00 52.66 81 PRO A O 1
ATOM 615 N N . VAL A 1 82 ? -7.128 -7.361 19.614 1.00 50.75 82 VAL A N 1
ATOM 616 C CA . VAL A 1 82 ? -6.957 -8.762 19.964 1.00 50.75 82 VAL A CA 1
ATOM 617 C C . VAL A 1 82 ? -8.029 -9.137 20.993 1.00 50.75 82 VAL A C 1
ATOM 619 O O . VAL A 1 82 ? -7.835 -8.964 22.190 1.00 50.75 82 VAL A O 1
ATOM 622 N N . SER A 1 83 ? -9.190 -9.626 20.555 1.00 44.38 83 SER A N 1
ATOM 623 C CA . SER A 1 83 ? -9.938 -10.576 21.376 1.00 44.38 83 SER A CA 1
ATOM 624 C C . SER A 1 83 ? -9.253 -11.915 21.170 1.00 44.38 83 SER A C 1
ATOM 626 O O . SER A 1 83 ? -9.110 -12.383 20.043 1.00 44.38 83 SER A O 1
ATOM 628 N N . ALA A 1 84 ? -8.707 -12.427 22.267 1.00 49.28 84 ALA A N 1
ATOM 629 C CA . ALA A 1 84 ? -7.814 -13.567 22.344 1.00 49.28 84 ALA A CA 1
ATOM 630 C C . ALA A 1 84 ? -8.274 -14.785 21.515 1.00 49.28 84 ALA A C 1
ATOM 632 O O . ALA A 1 84 ? -9.469 -15.007 21.321 1.00 49.28 84 ALA A O 1
ATOM 633 N N . THR A 1 85 ? -7.309 -15.657 21.195 1.00 45.75 85 THR A N 1
ATOM 634 C CA . THR A 1 85 ? -7.472 -17.090 20.841 1.00 45.75 85 THR A CA 1
ATOM 635 C C . THR A 1 85 ? -7.459 -17.507 19.356 1.00 45.75 85 THR A C 1
ATOM 637 O O . THR A 1 85 ? -8.312 -18.276 18.927 1.00 45.75 85 THR A O 1
ATOM 640 N N . ALA A 1 86 ? -6.434 -17.142 18.571 1.00 48.75 86 ALA A N 1
ATOM 641 C CA . ALA A 1 86 ? -6.103 -17.917 17.361 1.00 48.75 86 ALA A CA 1
ATOM 642 C C . ALA A 1 86 ? -4.580 -18.001 17.107 1.00 48.75 86 ALA A C 1
ATOM 644 O O . ALA A 1 86 ? -3.899 -16.983 17.253 1.00 48.75 86 ALA A O 1
ATOM 645 N N . PRO A 1 87 ? -4.022 -19.175 16.736 1.00 43.44 87 PRO A N 1
ATOM 646 C CA . PRO A 1 87 ? -2.588 -19.332 16.493 1.00 43.44 87 PRO A CA 1
ATOM 647 C C . PRO A 1 87 ? -2.129 -18.535 15.267 1.00 43.44 87 PRO A C 1
ATOM 649 O O . PRO A 1 87 ? -2.685 -18.663 14.177 1.00 43.44 87 PRO A O 1
ATOM 652 N N . LEU A 1 88 ? -1.080 -17.732 15.445 1.00 50.12 88 LEU A N 1
ATOM 653 C CA . LEU A 1 88 ? -0.437 -16.952 14.391 1.00 50.12 88 LEU A CA 1
ATOM 654 C C . LEU A 1 88 ? 0.493 -17.849 13.560 1.00 50.12 88 LEU A C 1
ATOM 656 O O . LEU A 1 88 ? 1.696 -17.894 13.800 1.00 50.12 88 LEU A O 1
ATOM 660 N N . THR A 1 89 ? -0.039 -18.560 12.568 1.00 49.94 89 THR A N 1
ATOM 661 C CA . THR A 1 89 ? 0.796 -19.092 11.478 1.00 49.94 89 THR A CA 1
ATOM 662 C C . THR A 1 89 ? 0.728 -18.138 10.284 1.00 49.94 89 THR A C 1
ATOM 664 O O . THR A 1 89 ? -0.327 -18.063 9.650 1.00 49.94 89 THR A O 1
ATOM 667 N N . PRO A 1 90 ? 1.802 -17.397 9.947 1.00 48.38 90 PRO A N 1
ATOM 668 C CA . PRO A 1 90 ? 1.814 -16.577 8.742 1.00 48.38 90 PRO A CA 1
ATOM 669 C C . PRO A 1 90 ? 1.843 -17.488 7.507 1.00 48.38 90 PRO A C 1
ATOM 671 O O . PRO A 1 90 ? 2.802 -18.227 7.286 1.00 48.38 90 PRO A O 1
ATOM 674 N N . ALA A 1 91 ? 0.778 -17.458 6.704 1.00 47.19 91 ALA A N 1
ATOM 675 C CA . ALA A 1 91 ? 0.775 -18.099 5.392 1.00 47.19 91 ALA A CA 1
ATOM 676 C C . ALA A 1 91 ? 1.804 -17.404 4.472 1.00 47.19 91 ALA A C 1
ATOM 678 O O . ALA A 1 91 ? 1.946 -16.179 4.538 1.00 47.19 91 ALA A O 1
ATOM 679 N N . PRO A 1 92 ? 2.521 -18.142 3.605 1.00 40.44 92 PRO A N 1
ATOM 680 C CA . PRO A 1 92 ? 3.523 -17.551 2.726 1.00 40.44 92 PRO A CA 1
ATOM 681 C C . PRO A 1 92 ? 2.873 -16.581 1.728 1.00 40.44 92 PRO A C 1
ATOM 683 O O . PRO A 1 92 ? 2.022 -16.963 0.923 1.00 40.44 92 PRO A O 1
ATOM 686 N N . TYR A 1 93 ? 3.297 -15.317 1.775 1.00 52.12 93 TYR A N 1
ATOM 687 C CA . TYR A 1 93 ? 2.873 -14.257 0.860 1.00 52.12 93 TYR A CA 1
ATOM 688 C C . TYR A 1 93 ? 3.282 -14.590 -0.581 1.00 52.12 93 TYR A C 1
ATOM 690 O O . TYR A 1 93 ? 4.434 -14.938 -0.835 1.00 52.12 93 TYR A O 1
ATOM 698 N N . GLN A 1 94 ? 2.348 -14.499 -1.530 1.00 47.38 94 GLN A N 1
ATOM 699 C CA . GLN A 1 94 ? 2.613 -14.737 -2.951 1.00 47.38 94 GLN A CA 1
ATOM 700 C C . GLN A 1 94 ? 2.610 -13.399 -3.695 1.00 47.38 94 GLN A C 1
ATOM 702 O O . GLN A 1 94 ? 1.567 -12.759 -3.836 1.00 47.38 94 GLN A O 1
ATOM 707 N N . VAL A 1 95 ? 3.782 -12.974 -4.168 1.00 49.81 95 VAL A N 1
ATOM 708 C CA . VAL A 1 95 ? 3.923 -11.809 -5.051 1.00 49.81 95 VAL A CA 1
ATOM 709 C C . VAL A 1 95 ? 3.665 -12.269 -6.482 1.00 49.81 95 VAL A C 1
ATOM 711 O O . VAL A 1 95 ? 4.437 -13.042 -7.037 1.00 49.81 95 VAL A O 1
ATOM 714 N N . SER A 1 96 ? 2.575 -11.804 -7.084 1.00 44.44 96 SER A N 1
ATOM 715 C CA . SER A 1 96 ? 2.271 -12.046 -8.495 1.00 44.44 96 SER A CA 1
ATOM 716 C C . SER A 1 96 ? 2.762 -10.871 -9.341 1.00 44.44 96 SER A C 1
ATOM 718 O O . SER A 1 96 ? 2.227 -9.768 -9.230 1.00 44.44 96 SER A O 1
ATOM 720 N N . GLU A 1 97 ? 3.767 -11.087 -10.189 1.00 49.41 97 GLU A N 1
ATOM 721 C CA . GLU A 1 97 ? 4.191 -10.092 -11.176 1.00 49.41 97 GLU A CA 1
ATOM 722 C C . GLU A 1 97 ? 3.212 -10.089 -12.356 1.00 49.41 97 GLU A C 1
ATOM 724 O O . GLU A 1 97 ? 3.130 -11.051 -13.115 1.00 49.41 97 GLU A O 1
ATOM 729 N N . TYR A 1 98 ? 2.466 -8.998 -12.526 1.00 46.25 98 TYR A N 1
ATOM 730 C CA . TYR A 1 98 ? 1.699 -8.751 -13.744 1.00 46.25 98 TYR A CA 1
ATOM 731 C C . TYR A 1 98 ? 2.380 -7.630 -14.519 1.00 46.25 98 TYR A C 1
ATOM 733 O O . TYR A 1 98 ? 2.438 -6.490 -14.060 1.00 46.25 98 TYR A O 1
ATOM 741 N N . LYS A 1 99 ? 2.907 -7.956 -15.701 1.00 38.53 99 LYS A N 1
ATOM 742 C CA . LYS A 1 99 ? 3.398 -6.962 -16.652 1.00 38.53 99 LYS A CA 1
ATOM 743 C C . LYS A 1 99 ? 2.183 -6.360 -17.350 1.00 38.53 99 LYS A C 1
ATOM 745 O O . LYS A 1 99 ? 1.621 -6.981 -18.248 1.00 38.53 99 LYS A O 1
ATOM 750 N N . LEU A 1 100 ? 1.752 -5.182 -16.907 1.00 41.88 100 LEU A N 1
ATOM 751 C CA . LEU A 1 100 ? 0.765 -4.415 -17.655 1.00 41.88 100 LEU A CA 1
ATOM 752 C C . LEU A 1 100 ? 1.464 -3.895 -18.921 1.00 41.88 100 LEU A C 1
ATOM 754 O O . LEU A 1 100 ? 2.349 -3.046 -18.838 1.00 41.88 100 LEU A O 1
ATOM 758 N N . LEU A 1 101 ? 1.135 -4.487 -20.069 1.00 39.16 101 LEU A N 1
ATOM 759 C CA . LEU A 1 101 ? 1.459 -3.916 -21.373 1.00 39.16 101 LEU A CA 1
ATOM 760 C C . LEU A 1 101 ? 0.488 -2.754 -21.579 1.00 39.16 101 LEU A C 1
ATOM 762 O O . LEU A 1 101 ? -0.720 -2.976 -21.666 1.00 39.16 101 LEU A O 1
ATOM 766 N N . ILE A 1 102 ? 1.029 -1.541 -21.556 1.00 50.22 102 ILE A N 1
ATOM 767 C CA . ILE A 1 102 ? 0.358 -0.333 -22.041 1.00 50.22 102 ILE A CA 1
ATOM 768 C C . ILE A 1 102 ? 0.674 -0.181 -23.522 1.00 50.22 102 ILE A C 1
ATOM 770 O O . ILE A 1 102 ? 1.844 -0.456 -23.881 1.00 50.22 102 ILE A O 1
#